Protein AF-X0SM46-F1 (afdb_monomer)

Nearest PDB structures (foldseek):
  1qr0-assembly1_A  TM=7.919E-01  e=4.501E-03  Bacillus subtilis
  2cg5-assembly1_A  TM=8.556E-01  e=1.482E-02  Homo sapiens
  6cbi-assembly2_B  TM=4.044E-01  e=7.977E+00  Homo sapiens

InterPro domains:
  IPR008278 4'-phosphopantetheinyl transferase domain [PF01648] (54-91)
  IPR037143 4'-phosphopantetheinyl transferase domain superfamily [G3DSA:3.90.470.20] (1-89)
  IPR037143 4'-phosphopantetheinyl transferase domain superfamily [SSF56214] (3-45)
  IPR037143 4'-phosphopantetheinyl transferase domain superfamily [SSF56214] (52-91)

Secondary structure (DSSP, 8-state):
-HHHHTS-GGG--EEE-TT--EEE-TTGGGSSEEEEEEEETTEEEEEEEESS------------TTHHHHHHHHS-HHHHHHHHHS-HHHH---

Solvent-accessible surface area (backbone atoms only — not comparable to full-atom values): 6001 Å² total; per-residue (Å²): 106,22,79,82,69,75,46,63,60,91,74,63,52,71,39,66,54,100,82,65,56,68,42,58,26,84,89,43,64,85,43,54,67,35,59,27,69,25,61,36,94,95,44,75,50,76,44,76,42,72,78,45,92,65,83,53,82,55,75,73,90,63,73,60,83,64,50,69,61,52,37,68,74,72,43,53,76,66,55,37,54,55,57,69,71,50,55,65,76,79,75,43,57,131

Sequence (94 aa):
MGSYLSIEPSLVDFWYGKYGKPELANPFVNGTIRFNVSRSEGLALYAFTRNHEIGVDIEQIRRIPDLDQIAEQFFSPGETAIFRSLPESAKKVA

pLDDT: mean 89.32, std 7.29, range [51.12, 96.56]

Structure (mmCIF, N/CA/C/O backbone):
data_AF-X0SM46-F1
#
_entry.id   AF-X0SM46-F1
#
loop_
_atom_site.group_PDB
_atom_site.id
_atom_site.type_symbol
_atom_site.label_atom_id
_atom_site.label_alt_id
_atom_site.label_comp_id
_atom_site.label_asym_id
_atom_site.label_entity_id
_atom_site.label_seq_id
_atom_site.pdbx_PDB_ins_code
_atom_site.Cartn_x
_atom_site.Cartn_y
_atom_site.Cartn_z
_atom_site.occupancy
_atom_site.B_iso_or_equiv
_atom_site.auth_seq_id
_atom_site.auth_comp_id
_atom_site.auth_asym_id
_atom_site.auth_atom_id
_atom_site.pdbx_PDB_model_num
ATOM 1 N N . MET A 1 1 ? 2.663 -4.465 -16.633 1.00 87.50 1 MET A N 1
ATOM 2 C CA . MET A 1 1 ? 4.129 -4.290 -16.541 1.00 87.50 1 MET A CA 1
ATOM 3 C C . MET A 1 1 ? 4.811 -4.353 -17.905 1.00 87.50 1 MET A C 1
ATOM 5 O O . MET A 1 1 ? 5.383 -3.343 -18.277 1.00 87.50 1 MET A O 1
ATOM 9 N N . GLY A 1 2 ? 4.696 -5.447 -18.677 1.00 90.62 2 GLY A N 1
ATOM 10 C CA . GLY A 1 2 ? 5.336 -5.563 -20.005 1.00 90.62 2 GLY A CA 1
ATOM 11 C C . GLY A 1 2 ? 5.071 -4.373 -20.937 1.00 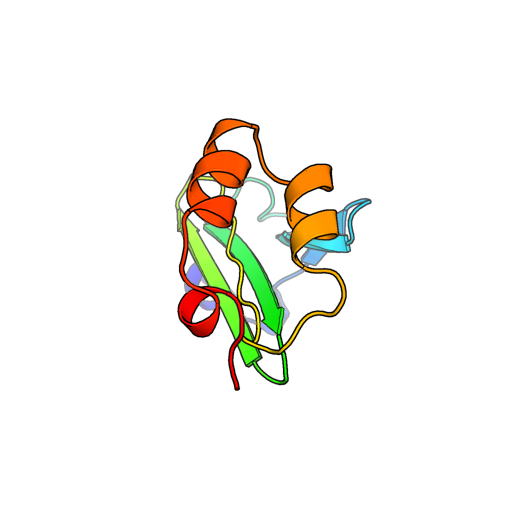90.62 2 GLY A C 1
ATOM 12 O O . GLY A 1 2 ? 6.007 -3.764 -21.437 1.00 90.62 2 GLY A O 1
ATOM 13 N N . SER A 1 3 ? 3.814 -3.921 -21.028 1.00 90.81 3 SER A N 1
ATOM 14 C CA . SER A 1 3 ? 3.456 -2.704 -21.779 1.00 90.81 3 SER A CA 1
ATOM 15 C C . SER A 1 3 ? 4.146 -1.423 -21.274 1.00 90.81 3 SER A C 1
ATOM 17 O O . SER A 1 3 ? 4.555 -0.606 -22.090 1.00 90.81 3 SER A O 1
ATOM 19 N N . TYR A 1 4 ? 4.342 -1.249 -19.959 1.00 89.62 4 TYR A N 1
ATOM 20 C CA . TYR A 1 4 ? 5.065 -0.086 -19.416 1.00 89.62 4 TYR A CA 1
ATOM 21 C C . TYR A 1 4 ? 6.568 -0.122 -19.716 1.00 89.62 4 TYR A C 1
ATOM 23 O O . TYR A 1 4 ? 7.205 0.930 -19.749 1.00 89.62 4 TYR A O 1
ATOM 31 N N . LEU A 1 5 ? 7.123 -1.321 -19.903 1.00 90.38 5 LEU A N 1
ATOM 32 C CA . LEU A 1 5 ? 8.535 -1.568 -20.192 1.00 90.38 5 LEU A CA 1
ATOM 33 C C . LEU A 1 5 ? 8.811 -1.768 -21.691 1.00 90.38 5 LEU A C 1
ATOM 35 O O . LEU A 1 5 ? 9.963 -1.946 -22.070 1.00 90.38 5 LEU A O 1
ATOM 39 N N . SER A 1 6 ? 7.773 -1.741 -22.534 1.00 90.88 6 SER A N 1
ATOM 40 C CA . SER A 1 6 ? 7.847 -2.060 -23.964 1.00 90.88 6 SER A CA 1
ATOM 41 C C . SER A 1 6 ? 8.488 -3.427 -24.258 1.00 90.88 6 SER A C 1
ATOM 43 O O . SER A 1 6 ? 9.261 -3.559 -25.205 1.00 90.88 6 SER A O 1
ATOM 45 N N . ILE A 1 7 ? 8.165 -4.445 -23.452 1.00 92.56 7 ILE A N 1
ATOM 46 C CA . ILE A 1 7 ? 8.614 -5.835 -23.639 1.00 92.56 7 ILE A CA 1
ATOM 47 C C . ILE A 1 7 ? 7.455 -6.827 -23.518 1.00 92.56 7 ILE A C 1
ATOM 49 O O . ILE A 1 7 ? 6.415 -6.522 -22.924 1.00 92.56 7 ILE A O 1
ATOM 53 N N . GLU A 1 8 ? 7.663 -8.039 -24.034 1.00 95.25 8 GLU A N 1
ATOM 54 C CA . GLU A 1 8 ? 6.744 -9.158 -23.823 1.00 95.25 8 GLU A CA 1
ATOM 55 C C . GLU A 1 8 ? 6.543 -9.421 -22.319 1.00 95.25 8 GLU A C 1
ATOM 57 O O . GLU A 1 8 ? 7.526 -9.486 -21.575 1.00 95.25 8 GLU A O 1
ATOM 62 N N . PRO A 1 9 ? 5.297 -9.594 -21.832 1.00 93.12 9 PRO A N 1
ATOM 63 C CA . PRO A 1 9 ? 5.034 -9.810 -20.410 1.00 93.12 9 PRO A CA 1
ATOM 64 C C . PRO A 1 9 ? 5.782 -11.002 -19.802 1.00 93.12 9 PRO A C 1
ATOM 66 O O . PRO A 1 9 ? 6.134 -10.949 -18.629 1.00 93.12 9 PRO A O 1
ATOM 69 N N . SER A 1 10 ? 6.046 -12.049 -20.589 1.00 94.38 10 SER A N 1
ATOM 70 C CA . SER A 1 10 ? 6.792 -13.239 -20.159 1.00 94.38 10 SER A CA 1
ATOM 71 C C . SER A 1 10 ? 8.287 -12.997 -19.950 1.00 94.38 10 SER A C 1
ATOM 73 O O . SER A 1 10 ? 8.955 -13.853 -19.387 1.00 94.38 10 SER A O 1
ATOM 75 N N . LEU A 1 11 ? 8.816 -11.864 -20.421 1.00 93.31 11 LEU A N 1
ATOM 76 C CA . LEU A 1 11 ? 10.210 -11.453 -20.232 1.00 93.31 11 LEU A CA 1
ATOM 77 C C . LEU A 1 11 ? 10.384 -10.533 -19.013 1.00 93.31 11 LEU A C 1
ATOM 79 O O . LEU A 1 11 ? 11.479 -10.028 -18.769 1.00 93.31 11 LEU A O 1
ATOM 83 N N . VAL A 1 12 ? 9.303 -10.245 -18.282 1.00 91.56 12 VAL A N 1
ATOM 84 C CA . VAL A 1 12 ? 9.370 -9.442 -17.061 1.00 91.56 12 VAL A CA 1
ATOM 85 C C . VAL A 1 12 ? 9.851 -10.329 -15.921 1.00 91.56 12 VAL A C 1
ATOM 87 O O . VAL A 1 12 ? 9.087 -11.139 -15.399 1.00 91.56 12 VAL A O 1
ATOM 90 N N . ASP A 1 13 ? 11.090 -10.107 -15.496 1.00 91.81 13 ASP A N 1
ATOM 91 C CA . ASP A 1 13 ? 11.652 -10.767 -14.324 1.00 91.81 13 ASP A CA 1
ATOM 92 C C . ASP A 1 13 ? 11.467 -9.936 -13.053 1.00 91.81 13 ASP A C 1
ATOM 94 O O . ASP A 1 13 ? 11.594 -8.704 -13.040 1.00 91.81 13 ASP A O 1
ATOM 98 N N . PHE A 1 14 ? 11.203 -10.646 -11.958 1.00 91.81 14 PHE A N 1
ATOM 99 C CA . PHE A 1 14 ? 11.039 -10.075 -10.629 1.00 91.81 14 PHE A CA 1
ATOM 100 C C . PHE A 1 14 ? 12.158 -10.527 -9.701 1.00 91.81 14 PHE A C 1
ATOM 102 O O . PHE A 1 14 ? 12.580 -11.683 -9.709 1.00 91.81 14 PHE A O 1
ATOM 109 N N . TRP A 1 15 ? 12.596 -9.608 -8.851 1.00 89.62 15 TRP A N 1
ATOM 110 C CA . TRP A 1 15 ? 13.450 -9.896 -7.713 1.00 89.62 15 TRP A CA 1
ATOM 111 C C . TRP A 1 15 ? 12.658 -9.696 -6.420 1.00 89.62 15 TRP 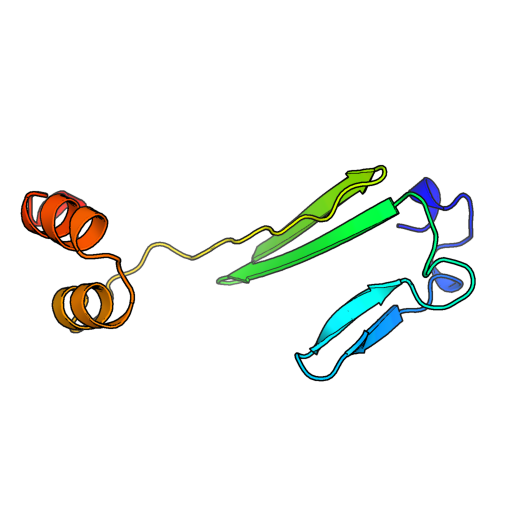A C 1
ATOM 113 O O . TRP A 1 15 ? 11.781 -8.838 -6.340 1.00 89.62 15 TRP A O 1
ATOM 123 N N . TYR A 1 16 ? 12.970 -10.501 -5.407 1.00 89.62 16 TYR A N 1
ATOM 124 C CA . TYR A 1 16 ? 12.334 -10.448 -4.096 1.00 89.62 16 TYR A CA 1
ATOM 125 C C . TYR A 1 16 ? 13.411 -10.204 -3.046 1.00 89.62 16 TYR A C 1
ATOM 127 O O . TYR A 1 16 ? 14.279 -11.048 -2.817 1.00 89.62 16 TYR A O 1
ATOM 135 N N . GLY A 1 17 ? 13.361 -9.031 -2.418 1.00 82.00 17 GLY A N 1
ATOM 136 C CA . GLY A 1 17 ? 14.272 -8.688 -1.331 1.00 82.00 17 GLY A CA 1
ATOM 137 C C . GLY A 1 17 ? 13.968 -9.439 -0.035 1.00 82.00 17 GLY A C 1
ATOM 138 O O . GLY A 1 17 ? 13.010 -10.204 0.067 1.00 82.00 17 GLY A O 1
ATOM 139 N N . LYS A 1 18 ? 14.750 -9.153 1.014 1.00 84.00 18 LYS A N 1
ATOM 140 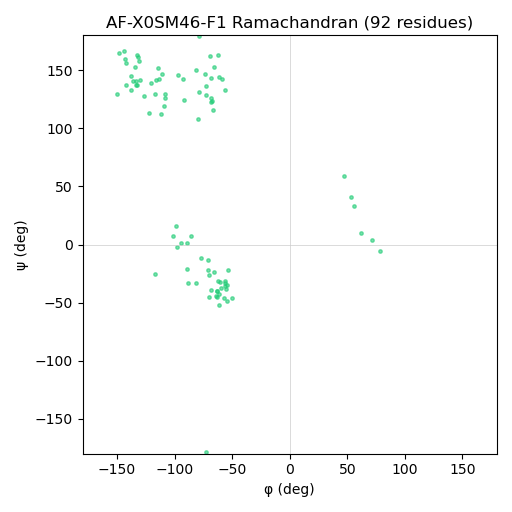C CA . LYS A 1 18 ? 14.616 -9.775 2.350 1.00 84.00 18 LYS A CA 1
ATOM 141 C C . LYS A 1 18 ? 13.216 -9.688 2.977 1.00 84.00 18 LYS A C 1
ATOM 143 O O . LYS A 1 18 ? 12.904 -10.473 3.862 1.00 84.00 18 LYS A O 1
ATOM 148 N N . TYR A 1 19 ? 12.394 -8.735 2.538 1.00 80.69 19 TYR A N 1
ATOM 149 C CA . TYR A 1 19 ? 11.036 -8.509 3.042 1.00 80.69 19 TYR A CA 1
ATOM 150 C C . TYR A 1 19 ? 9.944 -9.067 2.116 1.00 80.69 19 TYR A C 1
ATOM 152 O O . TYR A 1 19 ? 8.768 -8.795 2.326 1.00 80.69 19 TYR A O 1
ATOM 160 N N . GLY A 1 20 ? 10.317 -9.807 1.066 1.00 83.12 20 GLY A N 1
ATOM 161 C CA . GLY A 1 20 ? 9.374 -10.455 0.150 1.00 83.12 20 GLY A CA 1
ATOM 162 C C . GLY A 1 20 ? 8.609 -9.509 -0.781 1.00 83.12 20 GLY A C 1
ATOM 163 O O . GLY A 1 20 ? 7.766 -9.972 -1.547 1.00 83.12 20 GLY A O 1
ATOM 164 N N . LYS A 1 21 ? 8.892 -8.200 -0.756 1.00 85.19 21 LYS A N 1
ATOM 165 C CA . LYS A 1 21 ? 8.315 -7.240 -1.705 1.00 85.19 21 LYS A CA 1
ATOM 166 C C . LYS A 1 21 ? 8.882 -7.514 -3.109 1.00 85.19 21 LYS A C 1
ATOM 168 O O . LYS A 1 21 ? 10.107 -7.557 -3.244 1.00 85.19 21 LYS A O 1
ATOM 173 N N . PRO A 1 22 ? 8.027 -7.711 -4.131 1.00 90.25 22 PRO A N 1
ATOM 174 C CA . PRO A 1 22 ? 8.483 -7.882 -5.501 1.00 90.25 22 PRO A CA 1
ATOM 175 C C . PRO A 1 22 ? 8.965 -6.546 -6.068 1.00 90.25 22 PRO A C 1
ATOM 177 O O . PRO A 1 22 ? 8.299 -5.519 -5.929 1.00 90.25 22 PRO A O 1
ATOM 180 N N . GLU A 1 23 ? 10.090 -6.587 -6.762 1.00 88.69 23 GLU A N 1
ATOM 181 C CA . GLU A 1 23 ? 10.668 -5.476 -7.509 1.00 88.69 23 GLU A CA 1
ATOM 182 C C . GLU A 1 23 ? 11.066 -5.952 -8.909 1.00 88.69 23 GLU A C 1
ATOM 184 O O . GLU A 1 23 ? 11.164 -7.151 -9.172 1.00 88.69 23 GLU A O 1
ATOM 189 N N . LEU A 1 24 ? 11.277 -5.015 -9.833 1.00 90.56 24 LEU A N 1
ATOM 190 C CA . LEU A 1 24 ? 11.747 -5.348 -11.174 1.00 90.56 24 LEU A CA 1
ATOM 191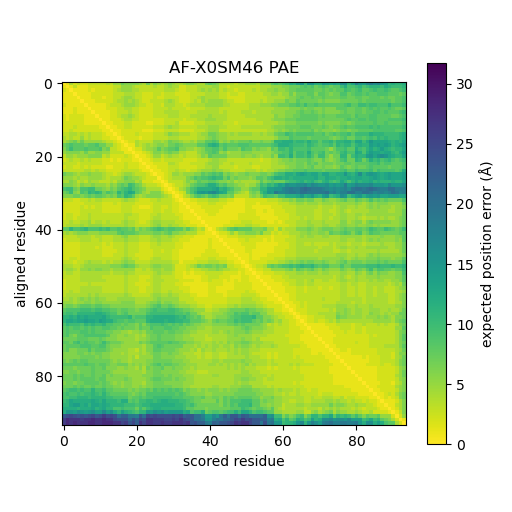 C C . LEU A 1 24 ? 13.221 -5.766 -11.130 1.00 90.56 24 LEU A C 1
ATOM 193 O O . LEU A 1 24 ? 14.052 -5.030 -10.600 1.00 90.56 24 LEU A O 1
ATOM 197 N N . ALA A 1 25 ? 13.541 -6.923 -11.709 1.00 90.44 25 ALA A N 1
ATOM 198 C CA . ALA A 1 25 ? 14.914 -7.402 -11.838 1.00 90.44 25 ALA A CA 1
ATOM 199 C C . ALA A 1 25 ? 15.657 -6.721 -13.006 1.00 90.44 25 ALA A C 1
ATOM 201 O O . ALA A 1 25 ? 15.121 -5.856 -13.706 1.00 90.44 25 ALA A O 1
ATOM 202 N N . ASN A 1 26 ? 16.930 -7.079 -13.211 1.00 83.56 26 ASN A N 1
ATOM 203 C CA . ASN A 1 26 ? 17.736 -6.534 -14.308 1.00 83.56 26 ASN A CA 1
ATOM 204 C C . ASN A 1 26 ? 17.119 -6.879 -15.677 1.00 83.56 26 ASN A C 1
ATOM 206 O O . ASN A 1 26 ? 16.594 -7.976 -15.833 1.00 83.56 26 ASN A O 1
ATOM 210 N N . PRO A 1 27 ? 17.205 -5.978 -16.677 1.00 84.12 27 PRO A N 1
ATOM 211 C CA . PRO A 1 27 ? 17.880 -4.671 -16.662 1.00 84.12 27 PRO A CA 1
ATOM 212 C C . PRO A 1 27 ? 17.021 -3.515 -16.106 1.00 84.12 27 PRO A C 1
ATOM 214 O O . PRO A 1 27 ? 17.426 -2.356 -16.167 1.00 84.12 27 PRO A O 1
ATOM 217 N N . PHE A 1 28 ? 15.835 -3.798 -15.565 1.00 84.56 28 PHE A N 1
ATOM 218 C CA . PHE A 1 28 ? 14.838 -2.791 -15.190 1.00 84.56 28 PHE A CA 1
ATOM 219 C C . PHE A 1 28 ? 14.975 -2.253 -13.755 1.00 84.56 28 PHE A C 1
ATOM 221 O O . PHE A 1 28 ? 14.200 -1.380 -13.367 1.00 84.56 28 PHE A O 1
ATOM 228 N N . VAL A 1 29 ? 15.969 -2.708 -12.979 1.00 77.50 29 VAL A N 1
ATOM 229 C CA . VAL A 1 29 ? 16.227 -2.261 -11.589 1.00 77.50 29 VAL A CA 1
ATOM 230 C C . VAL A 1 29 ? 16.389 -0.739 -11.493 1.00 77.50 29 VAL A C 1
ATOM 232 O O . VAL A 1 29 ? 15.881 -0.114 -10.564 1.00 77.50 29 VAL A O 1
ATOM 235 N N . ASN A 1 30 ? 17.041 -0.124 -12.483 1.00 72.19 30 ASN A N 1
ATOM 236 C CA . ASN A 1 30 ? 17.222 1.332 -12.581 1.00 72.19 30 ASN A CA 1
ATOM 237 C C . ASN A 1 30 ? 16.202 1.991 -13.526 1.00 72.19 30 ASN A C 1
ATOM 239 O O . ASN A 1 30 ? 16.408 3.108 -13.998 1.00 72.19 30 ASN A O 1
ATOM 243 N N . GLY A 1 31 ? 15.131 1.272 -13.861 1.00 75.88 31 GLY A N 1
ATOM 244 C CA . GLY A 1 31 ? 14.091 1.731 -14.765 1.00 75.88 31 GLY A CA 1
ATOM 245 C C . GLY A 1 31 ? 13.253 2.862 -14.174 1.00 75.88 31 GLY A C 1
ATOM 246 O O . GLY A 1 31 ? 13.197 3.077 -12.965 1.00 75.88 31 GLY A O 1
ATOM 247 N N . THR A 1 32 ? 12.549 3.571 -15.054 1.00 85.62 32 THR A N 1
ATOM 248 C CA . THR A 1 32 ? 11.650 4.663 -14.657 1.00 85.62 32 THR A CA 1
ATOM 249 C C . THR A 1 32 ? 10.395 4.156 -13.956 1.00 85.62 32 THR A C 1
ATOM 251 O O . THR A 1 32 ? 9.775 4.915 -13.225 1.00 85.62 32 THR A O 1
ATOM 254 N N . ILE A 1 33 ? 9.997 2.897 -14.156 1.00 91.25 33 ILE A N 1
ATOM 255 C CA . ILE A 1 33 ? 8.755 2.348 -13.609 1.00 91.25 33 ILE A CA 1
ATOM 256 C C . ILE A 1 33 ? 9.011 1.698 -12.251 1.00 91.25 33 ILE A C 1
ATOM 258 O O . ILE A 1 33 ? 9.808 0.769 -12.132 1.00 91.25 33 ILE A O 1
ATOM 262 N N . ARG A 1 34 ? 8.269 2.150 -11.239 1.00 90.75 34 ARG A N 1
ATOM 263 C CA . ARG A 1 34 ? 8.174 1.519 -9.918 1.00 90.75 34 ARG A CA 1
ATOM 264 C C . ARG A 1 34 ? 6.759 1.013 -9.698 1.00 90.75 34 ARG A C 1
ATOM 266 O O . ARG A 1 34 ? 5.804 1.564 -10.252 1.00 90.75 34 ARG A O 1
ATOM 273 N N . PHE A 1 35 ? 6.619 -0.034 -8.892 1.00 93.25 35 PHE A N 1
ATOM 274 C CA . PHE A 1 35 ? 5.313 -0.570 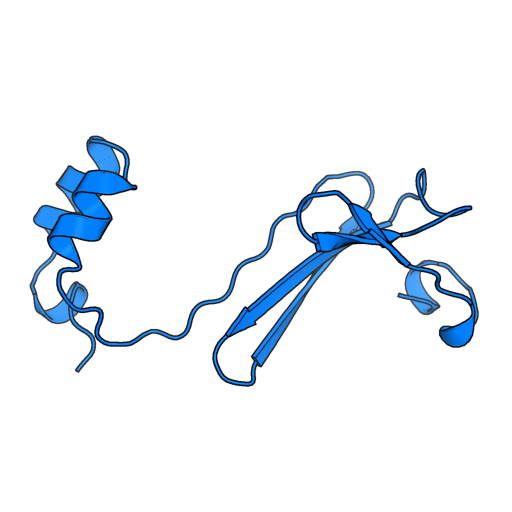-8.540 1.00 93.25 35 PHE A CA 1
ATOM 275 C C . PHE A 1 35 ? 5.264 -1.060 -7.101 1.00 93.25 35 PHE A C 1
ATOM 277 O O . PHE A 1 35 ? 6.284 -1.366 -6.483 1.00 93.25 35 PHE A O 1
ATOM 284 N N . ASN A 1 36 ? 4.051 -1.158 -6.579 1.00 94.31 36 ASN A N 1
ATOM 285 C CA . ASN A 1 36 ? 3.780 -1.843 -5.332 1.00 94.31 36 ASN A CA 1
ATOM 286 C C . ASN A 1 36 ? 2.454 -2.597 -5.428 1.00 94.31 36 ASN A C 1
ATOM 288 O O . ASN A 1 36 ? 1.606 -2.281 -6.264 1.00 94.31 36 ASN A O 1
ATOM 292 N N . VAL A 1 37 ? 2.319 -3.629 -4.604 1.00 93.44 37 VAL A N 1
ATOM 293 C CA . VAL A 1 37 ? 1.146 -4.491 -4.553 1.00 93.44 37 VAL A CA 1
ATOM 294 C C . VAL A 1 37 ? 0.738 -4.680 -3.099 1.00 93.44 37 VAL A C 1
ATOM 296 O O . VAL A 1 37 ? 1.601 -4.915 -2.253 1.00 93.44 37 VAL A O 1
ATOM 299 N N . SER A 1 38 ? -0.563 -4.614 -2.839 1.00 94.88 38 SER A N 1
ATOM 300 C CA . SER A 1 38 ? -1.185 -5.055 -1.589 1.00 94.88 38 SER A CA 1
ATOM 301 C C . SER A 1 38 ? -2.376 -5.957 -1.908 1.00 94.88 38 SER A C 1
ATOM 303 O O . SER A 1 38 ? -2.884 -5.967 -3.034 1.00 94.88 38 SER A O 1
ATOM 305 N N . ARG A 1 39 ? -2.774 -6.798 -0.956 1.00 93.62 39 ARG A N 1
ATOM 306 C CA . ARG A 1 39 ? -3.858 -7.769 -1.124 1.00 93.62 39 ARG A CA 1
ATOM 307 C C . ARG A 1 39 ? -4.655 -7.880 0.160 1.00 93.62 39 ARG A C 1
ATOM 309 O O . ARG A 1 39 ? -4.063 -8.044 1.218 1.00 93.62 39 ARG A O 1
ATOM 316 N N . SER A 1 40 ? -5.975 -7.920 0.034 1.00 95.38 40 SER A N 1
ATOM 317 C CA . SER A 1 40 ? -6.875 -8.198 1.150 1.00 95.38 40 SER A CA 1
ATOM 318 C C . SER A 1 40 ? -8.135 -8.886 0.630 1.00 95.38 40 SER A C 1
ATOM 320 O O . SER A 1 40 ? -8.719 -8.442 -0.355 1.00 95.38 40 SER A O 1
ATOM 322 N N . GLU A 1 41 ? -8.506 -10.009 1.246 1.00 91.69 41 GLU A N 1
ATOM 323 C CA . GLU A 1 41 ? -9.790 -10.711 1.051 1.00 91.69 41 GLU A CA 1
ATOM 324 C C . GLU A 1 41 ? -10.211 -10.905 -0.414 1.00 91.69 41 GLU A C 1
ATOM 326 O O . GLU A 1 41 ? -11.254 -10.451 -0.878 1.00 91.69 41 GLU A O 1
ATOM 331 N N . GLY A 1 42 ? -9.352 -11.585 -1.177 1.00 93.56 42 GLY A N 1
ATOM 332 C CA . GLY A 1 42 ? -9.600 -11.896 -2.589 1.00 93.56 42 GLY A CA 1
ATOM 333 C C . GLY A 1 42 ? -9.357 -10.732 -3.554 1.00 93.56 42 GLY A C 1
ATOM 334 O O . GLY A 1 42 ? -9.381 -10.944 -4.765 1.00 93.56 42 GLY A O 1
ATOM 335 N N . LEU A 1 43 ? -9.059 -9.530 -3.053 1.00 96.12 43 LEU A N 1
ATOM 336 C CA . LEU A 1 43 ? -8.647 -8.389 -3.863 1.00 96.12 43 LEU A CA 1
ATOM 337 C C . LEU A 1 43 ? -7.127 -8.246 -3.892 1.00 96.12 43 LEU A C 1
ATOM 339 O O . LEU A 1 43 ? -6.425 -8.507 -2.913 1.00 96.12 43 LEU A O 1
ATOM 343 N N . ALA A 1 44 ? -6.628 -7.784 -5.035 1.00 94.88 44 ALA A N 1
ATOM 344 C CA . ALA A 1 44 ? -5.253 -7.351 -5.211 1.00 94.88 44 ALA A CA 1
ATOM 345 C C . ALA A 1 44 ? -5.249 -5.938 -5.792 1.00 94.88 44 ALA A C 1
ATOM 347 O O . ALA A 1 44 ? -5.888 -5.672 -6.810 1.00 94.88 44 ALA A O 1
ATOM 348 N N . LEU A 1 45 ? -4.518 -5.042 -5.141 1.00 95.88 45 LEU A N 1
ATOM 349 C CA . LEU A 1 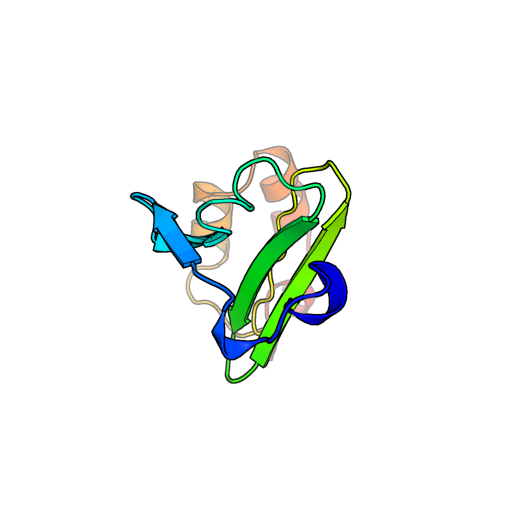45 ? -4.328 -3.667 -5.562 1.00 95.88 45 LEU A CA 1
ATOM 350 C C . LEU A 1 45 ? -2.895 -3.498 -6.056 1.00 95.88 45 LEU A C 1
ATOM 352 O O . LEU A 1 45 ? -1.946 -3.815 -5.342 1.00 95.88 45 LEU A O 1
ATOM 356 N N . TYR A 1 46 ? -2.748 -2.984 -7.274 1.00 94.81 46 TYR A N 1
ATOM 357 C CA . TYR A 1 46 ? -1.459 -2.685 -7.887 1.00 94.81 46 TYR A CA 1
ATOM 358 C C . TYR A 1 46 ? -1.357 -1.188 -8.1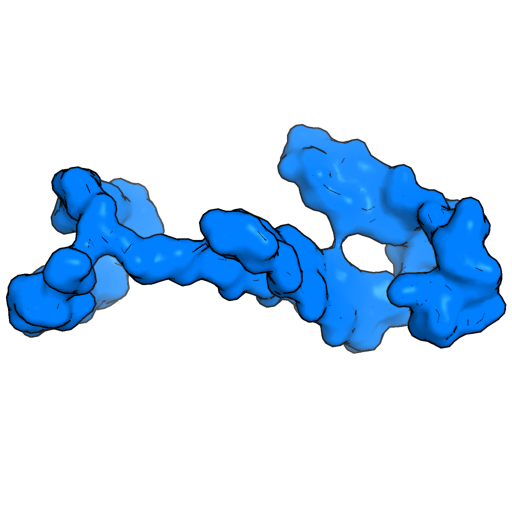45 1.00 94.81 46 TYR A C 1
ATOM 360 O O . TYR A 1 46 ? -2.237 -0.603 -8.774 1.00 94.81 46 TYR A O 1
ATOM 368 N N . ALA A 1 47 ? -0.258 -0.585 -7.710 1.00 95.12 47 ALA A N 1
ATOM 369 C CA . ALA A 1 47 ? 0.062 0.803 -7.994 1.00 95.12 47 ALA A CA 1
ATOM 370 C C . ALA A 1 47 ? 1.337 0.888 -8.828 1.00 95.12 47 ALA A C 1
ATOM 372 O O . ALA A 1 47 ? 2.285 0.138 -8.598 1.00 95.12 47 ALA A O 1
ATOM 373 N N . PHE A 1 48 ? 1.358 1.815 -9.783 1.00 93.50 48 PHE A N 1
ATOM 374 C CA . PHE A 1 48 ? 2.479 2.053 -10.687 1.00 93.50 48 PHE A CA 1
ATOM 375 C C . PHE A 1 48 ? 2.807 3.540 -10.696 1.00 93.50 48 PHE A C 1
ATOM 377 O O . PHE A 1 48 ? 1.908 4.378 -10.695 1.00 93.50 48 PHE A O 1
ATOM 384 N N . THR A 1 49 ? 4.089 3.875 -10.741 1.00 93.56 49 THR A N 1
ATOM 385 C CA . THR A 1 49 ? 4.544 5.263 -10.839 1.00 93.56 49 THR A CA 1
ATOM 386 C C . THR A 1 49 ? 5.792 5.370 -11.707 1.00 93.56 49 THR A C 1
ATOM 388 O O . THR A 1 49 ? 6.441 4.368 -12.021 1.00 93.56 49 THR A O 1
ATOM 391 N N . ARG A 1 50 ? 6.119 6.605 -12.095 1.00 91.19 50 ARG A N 1
ATOM 392 C CA . ARG A 1 50 ? 7.351 6.955 -12.794 1.00 91.19 50 ARG A CA 1
ATOM 393 C C . ARG A 1 50 ? 8.296 7.727 -11.876 1.00 91.19 50 ARG A C 1
ATOM 395 O O . ARG A 1 50 ? 7.904 8.739 -11.302 1.00 91.19 50 ARG A O 1
ATOM 402 N N . ASN A 1 51 ? 9.550 7.287 -11.811 1.00 87.88 51 ASN A N 1
ATOM 403 C CA . ASN A 1 51 ? 10.696 7.945 -11.172 1.00 87.88 51 ASN A CA 1
ATOM 404 C C . ASN A 1 51 ? 10.587 8.183 -9.656 1.00 87.88 51 ASN A C 1
ATOM 406 O O . ASN A 1 51 ? 11.420 8.891 -9.100 1.00 87.88 51 ASN A O 1
ATOM 410 N N . HIS A 1 52 ? 9.586 7.612 -8.989 1.00 89.62 52 HIS A N 1
ATOM 411 C CA . HIS A 1 52 ? 9.357 7.796 -7.558 1.00 89.62 52 HIS A CA 1
ATOM 412 C C . HIS A 1 52 ? 9.072 6.457 -6.897 1.00 89.62 52 HIS A C 1
ATOM 414 O O . HIS A 1 52 ? 8.551 5.546 -7.534 1.00 89.62 52 HIS A O 1
ATOM 420 N N . GLU A 1 53 ? 9.385 6.345 -5.613 1.00 90.00 53 GLU A N 1
ATOM 421 C CA . GLU A 1 53 ? 8.934 5.204 -4.825 1.00 90.00 53 GLU A CA 1
ATOM 422 C C . GLU A 1 53 ? 7.436 5.318 -4.530 1.00 90.00 53 GLU A C 1
ATOM 424 O O . GLU A 1 53 ? 6.895 6.415 -4.374 1.00 90.00 53 GLU A O 1
ATOM 429 N N . ILE A 1 54 ? 6.758 4.171 -4.471 1.00 92.56 54 ILE A N 1
ATOM 430 C CA . ILE A 1 54 ? 5.331 4.084 -4.157 1.00 92.56 54 ILE A CA 1
ATOM 431 C C . ILE A 1 54 ? 5.062 2.948 -3.170 1.00 92.56 54 ILE A C 1
ATOM 433 O O . ILE A 1 54 ? 5.650 1.862 -3.250 1.00 92.56 54 ILE A O 1
ATOM 437 N N . GLY A 1 55 ? 4.153 3.219 -2.239 1.00 93.69 55 GLY A N 1
ATOM 438 C CA . GLY A 1 55 ? 3.497 2.238 -1.388 1.00 93.69 55 GLY A CA 1
ATOM 439 C C . GLY A 1 55 ? 1.995 2.322 -1.620 1.00 93.69 55 GLY A C 1
ATOM 440 O O . GLY A 1 55 ? 1.456 3.416 -1.775 1.00 93.69 55 GLY A O 1
ATOM 441 N N . VAL A 1 56 ? 1.334 1.178 -1.688 1.00 95.88 56 VAL A N 1
ATOM 442 C CA . VAL A 1 56 ? -0.114 1.070 -1.774 1.00 95.88 56 VAL A CA 1
ATOM 443 C C . VAL A 1 56 ? -0.565 0.015 -0.788 1.00 95.88 56 VAL A C 1
ATOM 445 O O . VAL A 1 56 ? 0.095 -1.012 -0.646 1.00 95.88 56 VAL A O 1
ATOM 448 N N . ASP A 1 57 ? -1.683 0.274 -0.126 1.00 96.12 57 ASP A N 1
ATOM 449 C CA . ASP A 1 57 ? -2.254 -0.667 0.815 1.00 96.12 57 ASP A CA 1
ATOM 450 C C . ASP A 1 57 ? -3.770 -0.752 0.668 1.00 96.12 57 ASP A C 1
ATOM 452 O O . ASP A 1 57 ? -4.429 0.228 0.314 1.00 96.12 57 ASP A O 1
ATOM 456 N N . ILE A 1 58 ? -4.306 -1.950 0.875 1.00 95.94 58 ILE A N 1
ATOM 457 C CA . ILE A 1 58 ? -5.738 -2.218 0.903 1.00 95.94 58 ILE A CA 1
ATOM 458 C C . ILE A 1 58 ? -6.003 -3.169 2.055 1.00 95.94 58 ILE A C 1
ATOM 460 O O . ILE A 1 58 ? -5.337 -4.190 2.172 1.00 95.94 58 ILE A O 1
ATOM 464 N N . GLU A 1 59 ? -7.015 -2.858 2.855 1.00 93.56 59 GLU A N 1
ATOM 465 C CA . GLU A 1 59 ? -7.446 -3.717 3.948 1.00 93.56 59 GLU A CA 1
ATOM 466 C C . GLU A 1 59 ? -8.959 -3.892 3.928 1.00 93.56 59 GLU A C 1
ATOM 468 O O . GLU A 1 59 ? -9.716 -2.941 3.708 1.00 93.56 59 GLU A O 1
ATOM 473 N N . GLN A 1 60 ? -9.414 -5.123 4.158 1.00 91.88 60 GLN A N 1
ATOM 474 C CA . GLN A 1 60 ? -10.823 -5.390 4.368 1.00 91.88 60 GLN A CA 1
ATOM 475 C C . GLN A 1 60 ? -11.234 -4.782 5.701 1.00 91.88 60 GLN A C 1
ATOM 477 O O . GLN A 1 60 ? -10.731 -5.138 6.770 1.00 91.88 60 GLN A O 1
ATOM 482 N N . ILE A 1 61 ? -12.221 -3.900 5.633 1.00 88.12 61 ILE A N 1
ATOM 483 C CA . ILE A 1 61 ? -12.867 -3.379 6.821 1.00 88.12 61 ILE A CA 1
ATOM 484 C C . ILE A 1 61 ? -13.630 -4.524 7.495 1.00 88.12 61 ILE A C 1
ATOM 486 O O . ILE A 1 61 ? -14.579 -5.072 6.935 1.00 88.12 61 ILE A O 1
ATOM 490 N N . ARG A 1 62 ? -13.206 -4.875 8.707 1.00 86.44 62 ARG A N 1
ATOM 491 C CA . ARG A 1 62 ? -13.784 -5.950 9.516 1.00 86.44 62 ARG A CA 1
ATOM 492 C C . ARG A 1 62 ? -13.675 -5.621 10.994 1.00 86.44 62 ARG A C 1
ATOM 494 O O . ARG A 1 62 ? -12.893 -4.762 11.400 1.00 86.44 62 ARG A O 1
ATOM 501 N N . ARG A 1 63 ? -14.423 -6.348 11.820 1.00 85.44 63 ARG A N 1
ATOM 502 C CA . ARG A 1 63 ? -14.271 -6.258 13.270 1.00 85.44 63 ARG A CA 1
ATOM 503 C C . ARG A 1 63 ? -12.913 -6.821 13.688 1.00 85.44 63 ARG A C 1
ATOM 505 O O . ARG A 1 63 ? -12.606 -7.981 13.420 1.00 85.44 63 ARG A O 1
ATOM 512 N N . ILE A 1 64 ? -12.136 -6.002 14.384 1.00 86.31 64 ILE A N 1
ATOM 513 C CA . ILE A 1 64 ? -10.834 -6.374 14.935 1.00 86.31 64 ILE A CA 1
ATOM 514 C C . ILE A 1 64 ? -10.979 -6.454 16.463 1.00 86.31 64 ILE A C 1
ATOM 516 O O . ILE A 1 64 ? -11.376 -5.462 17.083 1.00 86.31 64 ILE A O 1
ATOM 520 N N . PRO A 1 65 ? -10.737 -7.624 17.085 1.00 85.81 65 PRO A N 1
ATOM 521 C CA . PRO A 1 65 ? -10.649 -7.735 18.538 1.00 85.81 65 PRO A CA 1
ATOM 522 C C . PRO A 1 65 ? -9.540 -6.829 19.076 1.00 85.81 65 PRO A C 1
ATOM 524 O O . PRO A 1 65 ? -8.506 -6.684 18.432 1.00 85.81 65 PRO A O 1
ATOM 527 N N . ASP A 1 66 ? -9.768 -6.220 20.238 1.00 88.12 66 ASP A N 1
ATOM 528 C CA . ASP A 1 66 ? -8.766 -5.402 20.936 1.00 88.12 66 ASP A CA 1
ATOM 529 C C . ASP A 1 66 ? -8.187 -4.251 20.088 1.00 88.12 66 ASP A C 1
ATOM 531 O O . ASP A 1 66 ? -7.029 -3.861 20.233 1.00 88.12 66 ASP A O 1
ATOM 535 N N . LEU A 1 67 ? -9.012 -3.672 19.203 1.00 87.94 67 LEU A N 1
ATOM 536 C CA . LEU A 1 67 ? -8.613 -2.591 18.295 1.00 87.94 67 LEU A CA 1
ATOM 537 C C . LEU A 1 67 ? -7.998 -1.386 19.031 1.00 87.94 67 LEU A C 1
ATOM 539 O O . LEU A 1 67 ? -7.060 -0.782 18.518 1.00 87.94 67 LEU A O 1
ATOM 543 N N . ASP A 1 68 ? -8.474 -1.068 20.238 1.00 88.19 68 ASP A N 1
ATOM 544 C CA . ASP A 1 68 ? -7.891 -0.010 21.072 1.00 88.19 68 ASP A CA 1
ATOM 545 C C . ASP A 1 68 ? -6.439 -0.325 21.477 1.00 88.19 68 ASP A C 1
ATOM 547 O O . ASP A 1 68 ? -5.584 0.557 21.426 1.00 88.19 68 ASP A O 1
ATOM 551 N N . GLN A 1 69 ? -6.126 -1.583 21.811 1.00 91.00 69 GLN A N 1
ATOM 552 C CA . GLN A 1 69 ? -4.763 -2.000 22.158 1.00 91.00 69 GLN A CA 1
ATOM 553 C C . GLN A 1 69 ? -3.836 -1.949 20.938 1.00 91.00 69 GLN A C 1
ATOM 555 O O .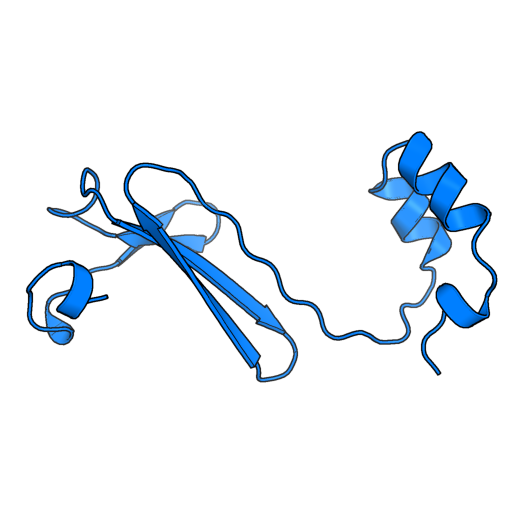 GLN A 1 69 ? -2.683 -1.534 21.047 1.00 91.00 69 GLN A O 1
ATOM 560 N N . ILE A 1 70 ? -4.337 -2.352 19.768 1.00 91.00 70 ILE A N 1
ATOM 561 C CA . ILE A 1 70 ? -3.586 -2.261 18.511 1.00 91.00 70 ILE A CA 1
ATOM 562 C C . ILE A 1 70 ? -3.293 -0.792 18.186 1.00 91.00 70 ILE A C 1
ATOM 564 O O . ILE A 1 70 ? -2.154 -0.455 17.865 1.00 91.00 70 ILE A O 1
ATOM 568 N N . ALA A 1 71 ? -4.284 0.093 18.322 1.00 91.94 71 ALA A N 1
ATOM 569 C CA . ALA A 1 71 ? -4.077 1.524 18.133 1.00 91.94 71 ALA A CA 1
ATOM 570 C C . ALA A 1 71 ? -2.982 2.049 19.077 1.00 91.94 71 ALA A C 1
ATOM 572 O O . ALA A 1 71 ? -2.056 2.706 18.621 1.00 91.94 71 ALA A O 1
ATOM 573 N N . GLU A 1 72 ? -3.001 1.687 20.361 1.00 91.62 72 GLU A N 1
ATOM 574 C CA . GLU A 1 72 ? -1.972 2.115 21.322 1.00 91.62 72 GLU A CA 1
ATOM 575 C C . GLU A 1 72 ? -0.550 1.637 20.992 1.00 91.62 72 GLU A C 1
ATOM 577 O O . GLU A 1 72 ? 0.417 2.325 21.317 1.00 91.62 72 GLU A O 1
ATOM 582 N N . GLN A 1 73 ? -0.404 0.465 20.369 1.00 95.06 73 GLN A N 1
ATOM 583 C CA . GLN A 1 73 ? 0.906 -0.097 20.027 1.00 95.06 73 GLN A CA 1
ATOM 584 C C . GLN A 1 73 ? 1.498 0.480 18.738 1.00 95.06 73 GLN A C 1
ATOM 586 O O . GLN A 1 73 ? 2.721 0.576 18.630 1.00 95.06 73 GLN A O 1
ATOM 591 N N . PHE A 1 74 ? 0.655 0.827 17.761 1.00 94.31 74 PHE A N 1
ATOM 592 C CA . PHE A 1 74 ? 1.106 1.153 16.405 1.00 94.31 74 PHE A CA 1
ATOM 593 C C . PHE A 1 74 ? 0.818 2.590 15.967 1.00 94.31 74 PHE A C 1
ATOM 595 O O . PHE A 1 74 ? 1.523 3.095 15.094 1.00 94.31 74 PHE A O 1
ATOM 602 N N . PHE A 1 75 ? -0.188 3.258 16.534 1.00 94.94 75 PHE A N 1
ATOM 603 C CA . PHE A 1 75 ? -0.492 4.642 16.181 1.00 94.94 75 PHE A CA 1
ATOM 604 C C . PHE A 1 75 ? 0.435 5.600 16.923 1.00 94.94 75 PHE A C 1
ATOM 606 O O . PHE A 1 75 ? 0.851 5.370 18.060 1.00 94.94 75 PHE A O 1
ATOM 613 N N . SER A 1 76 ? 0.720 6.741 16.303 1.00 96.56 76 SER A N 1
ATOM 614 C CA . SER A 1 76 ? 1.340 7.857 17.008 1.00 96.56 76 SER A CA 1
ATOM 615 C C . SER A 1 76 ? 0.425 8.376 18.133 1.00 96.56 76 SER A C 1
ATOM 617 O O . SER A 1 76 ? -0.792 8.143 18.125 1.00 96.56 76 SER A O 1
ATOM 619 N N . PRO A 1 77 ? 0.958 9.153 19.095 1.00 94.75 77 PRO A N 1
ATOM 620 C CA . PRO A 1 77 ? 0.138 9.746 20.152 1.00 94.75 77 PRO A CA 1
ATOM 621 C C . PRO A 1 77 ? -1.025 10.605 19.624 1.00 94.75 77 PRO A C 1
ATOM 623 O O . PRO A 1 77 ? -2.114 10.593 20.198 1.00 94.75 77 PRO A O 1
ATOM 626 N N . GLY A 1 78 ? -0.816 11.326 18.515 1.00 96.25 78 GLY A N 1
ATOM 627 C CA . GLY A 1 78 ? -1.850 12.151 17.883 1.00 96.25 78 GLY A CA 1
ATOM 628 C C . GLY A 1 78 ? -2.955 11.317 17.232 1.00 96.25 78 GLY A C 1
ATOM 629 O O . GLY A 1 78 ? -4.136 11.575 17.454 1.00 96.25 78 GLY A O 1
ATOM 630 N N . GLU A 1 79 ? -2.583 10.275 16.490 1.00 95.94 79 GLU A N 1
ATOM 631 C CA . GLU A 1 79 ? -3.534 9.335 15.885 1.00 95.94 79 GLU A CA 1
ATOM 632 C C . GLU A 1 79 ? -4.328 8.573 16.951 1.00 95.94 79 GLU A C 1
ATOM 634 O O . GLU A 1 79 ? -5.540 8.431 16.819 1.00 95.94 79 GLU A O 1
ATOM 639 N N . THR A 1 80 ? -3.688 8.167 18.053 1.00 94.44 80 THR A N 1
ATOM 640 C CA . THR A 1 80 ? -4.365 7.529 19.195 1.00 94.44 80 THR A CA 1
ATOM 641 C C . THR A 1 80 ? -5.399 8.459 19.831 1.00 94.44 80 THR A C 1
ATOM 643 O O . THR A 1 80 ? -6.508 8.030 20.151 1.00 94.44 80 THR A O 1
ATOM 646 N N . ALA A 1 81 ? -5.069 9.743 20.009 1.00 93.38 81 ALA A N 1
ATOM 647 C CA . ALA A 1 81 ? -6.002 10.722 20.566 1.00 93.38 81 ALA A CA 1
ATOM 648 C C . ALA A 1 81 ? -7.225 10.926 19.656 1.00 93.38 81 ALA A C 1
ATOM 650 O O . ALA A 1 81 ? -8.359 10.915 20.140 1.00 93.38 81 ALA A O 1
ATOM 651 N N . ILE A 1 82 ? -7.001 11.039 18.340 1.00 94.12 82 ILE A N 1
ATOM 652 C CA . ILE A 1 82 ? -8.078 11.122 17.345 1.00 94.12 82 ILE A CA 1
ATOM 653 C C . ILE A 1 82 ? -8.924 9.852 17.399 1.00 94.12 82 ILE A C 1
ATOM 655 O O . ILE A 1 82 ? -10.138 9.935 17.580 1.00 94.12 82 ILE A O 1
ATOM 659 N N . PHE A 1 83 ? -8.288 8.683 17.324 1.00 92.31 83 PHE A N 1
ATOM 660 C CA . PHE A 1 83 ? -8.959 7.391 17.352 1.00 92.31 83 PHE A CA 1
ATOM 661 C C . PHE A 1 83 ? -9.852 7.251 18.587 1.00 92.31 83 PHE A C 1
ATOM 663 O O . PHE A 1 83 ? -11.034 6.952 18.453 1.00 92.31 83 PHE A O 1
ATOM 670 N N . ARG A 1 84 ? -9.349 7.568 19.786 1.00 90.94 84 ARG A N 1
ATOM 671 C CA . ARG A 1 84 ? -10.125 7.501 21.037 1.00 90.94 84 ARG A CA 1
ATOM 672 C C . ARG A 1 84 ? -11.348 8.415 21.049 1.00 90.94 84 ARG A C 1
ATOM 674 O O . ARG A 1 84 ? -12.344 8.039 21.661 1.00 90.94 84 ARG A O 1
ATOM 681 N N . SER A 1 85 ? -11.285 9.564 20.374 1.00 92.69 85 SER A N 1
ATOM 682 C CA . SER A 1 85 ? -12.405 10.510 20.285 1.00 92.69 85 SER A CA 1
ATOM 683 C C . SER A 1 85 ? -13.509 10.089 19.308 1.00 92.69 85 SER A C 1
ATOM 685 O O . SER A 1 85 ? -14.595 10.668 19.333 1.00 92.69 85 SER A O 1
ATOM 687 N N . LEU A 1 86 ? -13.264 9.076 18.467 1.00 91.56 86 LEU A N 1
ATOM 688 C CA . LEU A 1 86 ? -14.278 8.549 17.559 1.00 91.56 86 LEU A CA 1
ATOM 689 C C . LEU A 1 86 ? -15.399 7.827 18.329 1.00 91.56 86 LEU A C 1
ATOM 691 O O . LEU A 1 86 ? -15.123 7.113 19.299 1.00 91.56 86 LEU A O 1
ATOM 695 N N . PRO A 1 87 ? -16.662 7.940 17.877 1.00 89.88 87 PRO A N 1
ATOM 696 C CA . PRO A 1 87 ? -17.748 7.128 18.408 1.00 89.88 87 PRO A CA 1
ATOM 697 C C . PRO A 1 87 ? -17.530 5.646 18.076 1.00 89.88 87 PRO A C 1
ATOM 699 O O . PRO A 1 87 ? -16.947 5.301 17.048 1.00 89.88 87 PRO A O 1
ATOM 702 N N . GLU A 1 88 ? -18.069 4.753 18.907 1.00 83.31 88 GLU A N 1
ATOM 703 C CA . GLU A 1 88 ? -17.933 3.301 18.718 1.00 83.31 88 GLU A CA 1
ATOM 704 C C . GLU A 1 88 ? -18.428 2.817 17.349 1.00 83.31 88 GLU A C 1
ATOM 706 O O . GLU A 1 88 ? -17.835 1.909 16.778 1.00 83.31 88 GLU A O 1
ATOM 711 N N . SER A 1 89 ? -19.455 3.455 16.779 1.00 84.88 89 SER A N 1
ATOM 712 C CA . SER A 1 89 ? -19.969 3.149 15.436 1.00 84.88 89 SER A CA 1
ATOM 713 C C . SER A 1 89 ? -18.983 3.457 14.305 1.00 84.88 89 SER A C 1
ATOM 715 O O . SER A 1 89 ? -19.092 2.873 13.234 1.00 84.88 89 SER A O 1
ATOM 717 N N . ALA A 1 90 ? -18.031 4.366 14.526 1.00 84.06 90 ALA A N 1
ATOM 718 C CA . ALA A 1 90 ? -16.967 4.667 13.570 1.00 84.06 90 ALA A CA 1
ATOM 719 C C . ALA A 1 90 ? -15.733 3.770 13.773 1.00 84.06 90 ALA A C 1
ATOM 721 O O . ALA A 1 90 ? -14.941 3.606 12.850 1.00 84.06 90 ALA A O 1
ATOM 722 N N . LYS A 1 91 ? -15.571 3.182 14.967 1.00 79.06 91 LYS A N 1
ATOM 723 C CA . LYS A 1 91 ? -14.484 2.241 15.289 1.00 79.06 91 LYS A CA 1
ATOM 724 C C . LYS A 1 91 ? -14.834 0.792 14.966 1.00 79.06 91 LYS A C 1
ATOM 726 O O . LYS A 1 91 ? -13.961 -0.004 14.635 1.00 79.06 91 LYS A O 1
ATOM 731 N N . 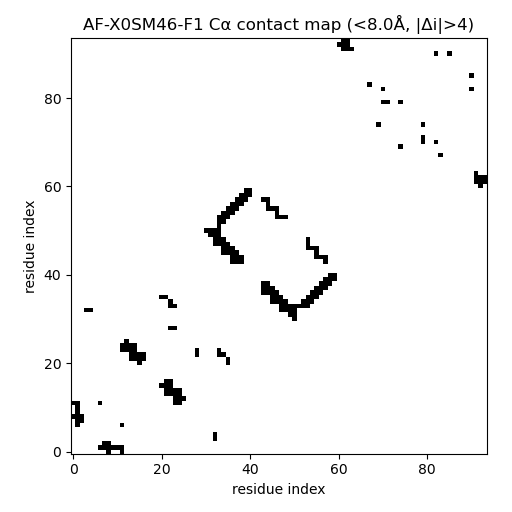LYS A 1 92 ? -16.106 0.428 15.112 1.00 67.81 92 LYS A N 1
ATOM 732 C CA . LYS A 1 92 ? -16.612 -0.931 14.934 1.00 67.81 92 LYS A CA 1
ATOM 733 C C . LYS A 1 92 ? -17.488 -0.960 13.700 1.00 67.81 92 LYS A C 1
ATOM 735 O O . LYS A 1 92 ? -18.572 -0.385 13.685 1.00 67.81 92 LYS A O 1
ATOM 740 N N . VAL A 1 93 ? -17.018 -1.665 12.683 1.00 60.84 93 VAL A N 1
ATOM 741 C CA . VAL A 1 93 ? -17.881 -2.058 11.571 1.00 60.84 93 VAL A CA 1
ATOM 742 C C . VAL A 1 93 ? -18.692 -3.264 12.028 1.00 60.84 93 VAL A C 1
ATOM 744 O O . VAL A 1 93 ? -18.144 -4.152 12.690 1.00 60.84 93 VAL A O 1
ATOM 747 N N . ALA A 1 94 ? -20.004 -3.187 11.791 1.00 51.12 94 ALA A N 1
ATOM 748 C CA . ALA A 1 94 ? -21.002 -4.146 12.260 1.00 51.12 94 ALA A CA 1
ATOM 749 C C . ALA A 1 94 ? -20.677 -5.582 11.830 1.00 51.12 94 ALA A C 1
ATOM 751 O O . ALA A 1 94 ? -20.223 -5.760 10.678 1.00 51.12 94 ALA A O 1
#

Foldseek 3Di:
DCVVVVHDPVPFDWDADPVRWTFTDPPCNVPQKTKGWEDEDPDIDIDIGGNDYDDDYDYDDAADPPVLVVCVVPPDPVSNVVLVPDDVCVVHDD

Organism: NCBI:txid412755

Radius of gyration: 18.57 Å; Cα contacts (8 Å, |Δi|>4): 114; chains: 1; bounding box: 39×25×46 Å

Mean predicted aligned error: 5.53 Å